Protein AF-A0A820P4W8-F1 (afdb_monomer)

Sequence (53 aa):
PKTLVLEWAVERAATCKKFGELCMEHGDIDLARRYYAKAIAINEHLSTSMKNN

Secondary structure (DSSP, 8-state):
-HHHHHHHHHHHHHHHHHHHHHHHHTT-HHHHHHHHHHHHHHHHHHHHHHHT-

Nearest PDB structures (foldseek):
  9eon-assembly1_A  TM=9.529E-01  e=1.760E+00  Synechocystis sp. PCC 6803
  4di0-assembly1_B  TM=7.911E-01  e=1.109E+00  Burkholderia pseudomallei 1710b
  9eom-assembly1_A-2  TM=9.500E-01  e=2.292E+00  Synechocystis sp. PCC 6803
  9eom-assembly1_A-4  TM=9.500E-01  e=2.292E+00  Synechocystis sp. PCC 6803
  9eom-assembly1_A-6  TM=9.500E-01  e=2.292E+00  Synechocystis sp. PCC 6803

Structure (mmCIF, N/CA/C/O backbone):
data_AF-A0A820P4W8-F1
#
_entry.id   AF-A0A820P4W8-F1
#
loop_
_atom_site.group_PDB
_atom_site.id
_atom_site.type_symbol
_atom_site.label_atom_id
_atom_site.label_alt_id
_atom_site.label_comp_id
_atom_site.label_asym_id
_atom_site.label_entity_id
_atom_site.label_seq_id
_atom_site.pdbx_P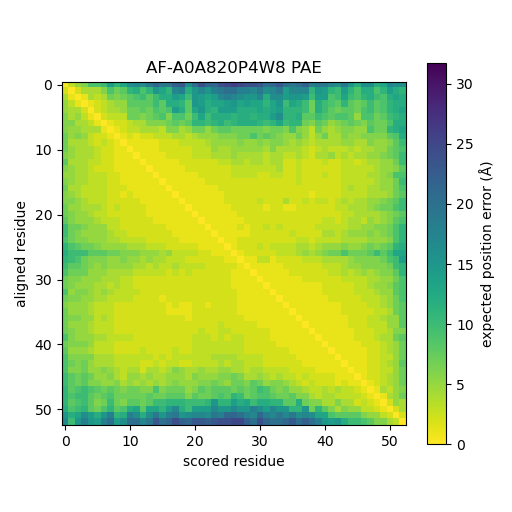DB_ins_code
_atom_site.Cartn_x
_atom_site.Cartn_y
_atom_site.Cartn_z
_atom_site.occupancy
_atom_site.B_iso_or_equiv
_atom_site.auth_seq_id
_atom_site.auth_comp_id
_atom_site.auth_asym_id
_atom_site.auth_atom_id
_atom_site.pdbx_PDB_model_num
ATOM 1 N N . PRO A 1 1 ? 14.182 5.084 -20.124 1.00 61.62 1 PRO A N 1
ATOM 2 C CA . PRO A 1 1 ? 12.751 4.680 -20.130 1.00 61.62 1 PRO A CA 1
ATOM 3 C C . PRO A 1 1 ? 12.366 3.712 -18.992 1.00 61.62 1 PRO A C 1
ATOM 5 O O . PRO A 1 1 ? 11.412 3.998 -18.286 1.00 61.62 1 PRO A O 1
ATOM 8 N N . LYS A 1 2 ? 13.107 2.610 -18.777 1.00 60.25 2 LYS A N 1
ATOM 9 C CA . LYS A 1 2 ? 12.845 1.621 -17.704 1.00 60.25 2 LYS A CA 1
ATOM 10 C C . LYS A 1 2 ? 13.030 2.198 -16.288 1.00 60.25 2 LYS A C 1
ATOM 12 O O . LYS A 1 2 ? 12.224 1.937 -15.409 1.00 60.25 2 LYS A O 1
ATOM 17 N N . THR A 1 3 ? 14.040 3.044 -16.097 1.00 63.28 3 THR A N 1
ATOM 18 C CA . THR A 1 3 ? 14.362 3.725 -14.829 1.00 63.28 3 THR A CA 1
ATOM 19 C C . THR A 1 3 ? 13.242 4.634 -14.318 1.00 63.28 3 THR A C 1
ATOM 21 O O . THR A 1 3 ? 12.888 4.529 -13.152 1.00 63.28 3 THR A O 1
ATOM 24 N N . LEU A 1 4 ? 12.612 5.434 -15.187 1.00 67.12 4 LEU A N 1
ATOM 25 C CA . LEU A 1 4 ? 11.463 6.272 -14.802 1.00 67.12 4 LEU A CA 1
ATOM 26 C C . LEU A 1 4 ? 10.243 5.444 -14.368 1.00 67.12 4 LEU A C 1
ATOM 28 O O . LEU A 1 4 ? 9.547 5.803 -13.424 1.00 67.12 4 LEU A O 1
ATOM 32 N N . VAL A 1 5 ? 9.984 4.322 -15.047 1.00 70.44 5 VAL A N 1
ATOM 33 C CA . VAL A 1 5 ? 8.863 3.429 -14.705 1.00 70.44 5 VAL A CA 1
ATOM 34 C C . VAL A 1 5 ? 9.080 2.780 -13.337 1.00 70.44 5 VAL A C 1
ATOM 36 O O . VAL A 1 5 ? 8.129 2.634 -12.571 1.00 70.44 5 VAL A O 1
ATOM 39 N N . LEU A 1 6 ? 10.326 2.422 -13.016 1.00 74.31 6 LEU A N 1
ATOM 40 C CA . LEU A 1 6 ? 10.692 1.867 -11.714 1.00 74.31 6 LEU A CA 1
ATOM 41 C C . LEU A 1 6 ? 10.551 2.917 -10.601 1.00 74.31 6 LEU A C 1
ATOM 43 O O . LEU A 1 6 ? 9.997 2.609 -9.549 1.00 74.31 6 LEU A O 1
ATOM 47 N N . GLU A 1 7 ? 10.978 4.156 -10.849 1.00 75.06 7 GLU A N 1
ATOM 48 C CA . GLU A 1 7 ? 10.919 5.250 -9.872 1.00 75.06 7 GLU A CA 1
ATOM 49 C C . GLU A 1 7 ? 9.467 5.619 -9.510 1.00 75.06 7 GLU A C 1
ATOM 51 O O . GLU A 1 7 ? 9.091 5.617 -8.336 1.00 75.06 7 GLU A O 1
ATOM 56 N N . TRP A 1 8 ? 8.593 5.778 -10.510 1.00 80.50 8 TRP A N 1
ATOM 57 C CA . TRP A 1 8 ? 7.166 6.043 -10.279 1.00 80.50 8 TRP A CA 1
ATOM 58 C C . TRP A 1 8 ? 6.424 4.883 -9.606 1.00 80.50 8 TRP A C 1
ATOM 60 O O . TRP A 1 8 ? 5.444 5.095 -8.886 1.00 80.50 8 TRP A O 1
ATOM 70 N N . ALA A 1 9 ? 6.855 3.641 -9.834 1.00 81.81 9 ALA A N 1
ATOM 71 C CA . ALA A 1 9 ? 6.249 2.479 -9.195 1.00 81.81 9 ALA A CA 1
ATOM 72 C C . ALA A 1 9 ? 6.559 2.437 -7.687 1.00 81.81 9 ALA A C 1
ATOM 74 O O . ALA A 1 9 ? 5.667 2.129 -6.893 1.00 81.81 9 ALA A O 1
ATOM 75 N N . VAL A 1 10 ? 7.771 2.825 -7.278 1.00 85.44 10 VAL A N 1
ATOM 76 C CA . VAL A 1 10 ? 8.159 2.902 -5.860 1.00 85.44 10 VAL A CA 1
ATOM 77 C C . VAL A 1 10 ? 7.348 3.974 -5.126 1.00 85.44 10 VAL A C 1
ATOM 79 O O . VAL A 1 10 ? 6.777 3.699 -4.067 1.00 85.44 10 VAL A O 1
ATOM 82 N N . GLU A 1 11 ? 7.211 5.169 -5.708 1.00 88.56 11 GLU A N 1
ATOM 83 C CA . GLU A 1 11 ? 6.409 6.252 -5.118 1.00 88.56 11 GLU A CA 1
ATOM 84 C C . GLU A 1 11 ? 4.929 5.870 -4.977 1.00 88.56 11 GLU A C 1
ATOM 86 O O . GLU A 1 11 ? 4.288 6.127 -3.948 1.00 88.56 11 GLU A O 1
ATOM 91 N N . ARG A 1 12 ? 4.376 5.187 -5.986 1.00 90.38 12 ARG A N 1
ATOM 92 C CA . ARG A 1 12 ? 2.998 4.681 -5.951 1.00 90.38 12 ARG A CA 1
ATOM 93 C C . ARG A 1 12 ? 2.791 3.612 -4.881 1.00 90.38 12 ARG A C 1
ATOM 95 O O . ARG A 1 12 ? 1.758 3.642 -4.208 1.00 90.38 12 ARG A O 1
ATOM 102 N N . ALA A 1 13 ? 3.739 2.693 -4.696 1.00 89.75 13 ALA A N 1
ATOM 103 C CA . ALA A 1 13 ? 3.669 1.686 -3.636 1.00 89.75 13 ALA A CA 1
ATOM 104 C C . ALA A 1 13 ? 3.713 2.337 -2.242 1.00 89.75 13 ALA A C 1
ATOM 106 O O . ALA A 1 13 ? 2.885 2.017 -1.385 1.00 89.75 13 ALA A O 1
ATOM 107 N N . ALA A 1 14 ? 4.607 3.312 -2.039 1.00 91.56 14 ALA A N 1
ATOM 108 C CA . ALA A 1 14 ? 4.706 4.069 -0.790 1.00 91.56 14 ALA A CA 1
ATOM 109 C C . ALA A 1 14 ? 3.420 4.852 -0.481 1.00 91.56 14 ALA A C 1
ATOM 111 O O . ALA A 1 14 ? 2.962 4.883 0.661 1.00 91.56 14 ALA A O 1
ATOM 112 N N . THR A 1 15 ? 2.799 5.437 -1.505 1.00 94.19 15 THR A N 1
ATOM 113 C CA . THR A 1 15 ? 1.519 6.145 -1.370 1.00 94.19 15 THR A CA 1
ATOM 114 C C . THR A 1 15 ? 0.394 5.189 -0.975 1.00 94.19 15 THR A C 1
ATOM 116 O O . THR A 1 15 ? -0.340 5.466 -0.030 1.00 94.19 15 THR A O 1
ATOM 119 N N . CYS A 1 16 ? 0.289 4.027 -1.629 1.00 91.88 16 CYS A N 1
ATOM 120 C CA . CYS A 1 16 ? -0.712 3.013 -1.279 1.00 91.88 16 CYS A CA 1
ATOM 121 C C . CYS A 1 16 ? -0.546 2.520 0.166 1.00 91.88 16 CYS A C 1
ATOM 123 O O . CYS A 1 16 ? -1.539 2.351 0.865 1.00 91.88 16 CYS A O 1
ATOM 125 N N . LYS A 1 17 ? 0.693 2.349 0.642 1.00 92.56 17 LYS A N 1
ATOM 126 C CA . LYS A 1 17 ? 0.961 1.991 2.039 1.00 92.56 17 LYS A CA 1
ATOM 127 C C . LYS A 1 17 ? 0.406 3.042 3.012 1.00 92.56 17 LYS A C 1
ATOM 129 O O . LYS A 1 17 ? -0.323 2.674 3.925 1.00 92.56 17 LYS A O 1
ATOM 134 N N . LYS A 1 18 ? 0.686 4.329 2.775 1.00 94.94 18 LYS A N 1
ATOM 135 C CA . LYS A 1 18 ? 0.202 5.437 3.622 1.00 94.94 18 LYS A CA 1
ATOM 136 C C . LYS A 1 18 ? -1.325 5.528 3.658 1.00 94.94 18 LYS A C 1
ATOM 138 O O . LYS A 1 18 ? -1.900 5.771 4.710 1.00 94.94 18 LYS A O 1
ATOM 143 N N . PHE A 1 19 ? -1.992 5.291 2.527 1.00 92.94 19 PHE A N 1
ATOM 144 C CA . PHE A 1 19 ? -3.455 5.194 2.501 1.00 92.94 19 PHE A CA 1
ATOM 145 C C . PHE A 1 19 ? -3.970 4.005 3.316 1.00 92.94 19 PHE A C 1
ATOM 147 O O . PHE A 1 19 ? -4.976 4.134 4.003 1.00 92.94 19 PHE A O 1
ATOM 154 N N . GLY A 1 20 ? -3.272 2.867 3.279 1.00 92.94 20 GLY A N 1
ATOM 155 C CA . GLY A 1 20 ? -3.576 1.726 4.140 1.00 92.94 20 GLY A CA 1
ATOM 156 C C . GLY A 1 20 ? -3.474 2.073 5.626 1.00 92.94 20 GLY A C 1
ATOM 157 O O . GLY A 1 20 ? -4.387 1.756 6.381 1.00 92.94 20 GLY A O 1
ATOM 158 N N . GLU A 1 21 ? -2.406 2.762 6.032 1.00 95.31 21 GLU A N 1
ATOM 159 C CA . GLU A 1 21 ? -2.191 3.228 7.412 1.00 95.31 21 GLU A CA 1
ATOM 160 C C . GLU A 1 21 ? -3.296 4.199 7.851 1.00 95.31 21 GLU A C 1
ATOM 162 O O . GLU A 1 21 ? -3.913 3.990 8.892 1.00 95.31 21 GLU A O 1
ATOM 167 N N . LEU A 1 22 ? -3.638 5.177 7.008 1.00 96.19 22 LEU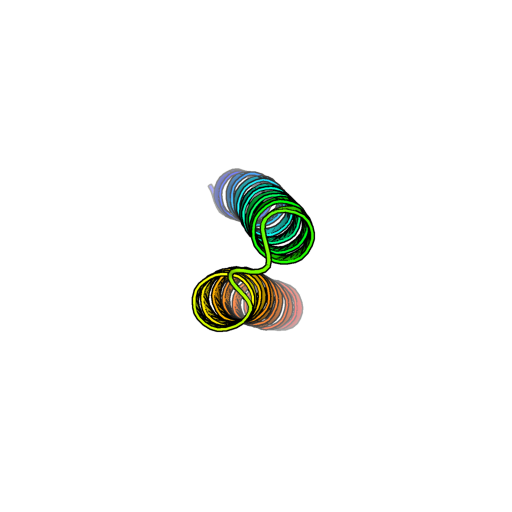 A N 1
ATOM 168 C CA . LEU A 1 22 ? -4.723 6.123 7.273 1.00 96.19 22 LEU A CA 1
ATOM 169 C C . LEU A 1 22 ? -6.082 5.415 7.416 1.00 96.19 22 LEU A C 1
ATOM 171 O O . LEU A 1 22 ? -6.846 5.694 8.335 1.00 96.19 22 LEU A O 1
ATOM 175 N N . CYS A 1 23 ? -6.393 4.455 6.541 1.00 93.00 23 CYS A N 1
ATOM 176 C CA . CYS A 1 23 ? -7.622 3.667 6.652 1.00 93.00 23 CYS A CA 1
ATOM 177 C C . CYS A 1 23 ? -7.659 2.826 7.938 1.00 93.00 23 CYS A C 1
ATOM 179 O O . CYS A 1 23 ? -8.724 2.701 8.537 1.00 93.00 23 CYS A O 1
ATOM 181 N N . MET A 1 24 ? -6.516 2.296 8.392 1.00 93.06 24 MET A N 1
ATOM 182 C CA . MET A 1 24 ? -6.421 1.609 9.686 1.00 93.06 24 MET A CA 1
ATOM 183 C C . MET A 1 24 ? -6.708 2.559 10.852 1.00 93.06 24 MET A C 1
ATOM 185 O O . MET A 1 24 ? -7.453 2.185 11.754 1.00 93.06 24 MET A O 1
ATOM 189 N N . GLU A 1 25 ? -6.168 3.782 10.822 1.00 95.50 25 GLU A N 1
ATOM 190 C CA . GLU A 1 25 ? -6.439 4.811 11.838 1.00 95.50 25 GLU A CA 1
ATOM 191 C C . GLU A 1 25 ? -7.923 5.197 11.886 1.00 95.50 25 GLU A C 1
ATOM 193 O O . GLU A 1 25 ? -8.480 5.395 12.965 1.00 95.50 25 GLU A O 1
ATOM 198 N N . HIS A 1 26 ? -8.591 5.234 10.731 1.00 94.25 26 HIS A N 1
ATOM 199 C CA . HIS A 1 26 ? -10.033 5.475 10.637 1.00 94.25 26 HIS A CA 1
ATOM 200 C C . HIS A 1 26 ? -10.903 4.241 10.941 1.00 94.25 26 HIS A C 1
ATOM 202 O O . HIS A 1 26 ? -12.128 4.353 10.949 1.00 94.25 26 HIS A O 1
ATOM 208 N N . GLY A 1 27 ? -10.304 3.071 11.192 1.00 94.19 27 GLY A N 1
ATOM 209 C CA . GLY A 1 27 ? -11.024 1.820 11.455 1.00 94.19 27 GLY A CA 1
ATOM 210 C C . GLY A 1 27 ? -11.624 1.149 10.213 1.00 94.19 27 GLY A C 1
ATOM 211 O O . GLY A 1 27 ? -12.326 0.146 10.340 1.00 94.19 27 GLY A O 1
ATOM 212 N N . ASP A 1 28 ? -11.331 1.648 9.009 1.00 95.69 28 ASP A N 1
ATOM 213 C CA . ASP A 1 28 ? -11.751 1.039 7.745 1.00 95.69 28 ASP A CA 1
ATOM 214 C C . ASP A 1 28 ? -10.751 -0.047 7.317 1.00 95.69 28 ASP A C 1
ATOM 216 O O . ASP A 1 28 ? -9.902 0.117 6.432 1.00 95.69 28 ASP A O 1
ATOM 220 N N . ILE A 1 29 ? -10.843 -1.185 8.004 1.00 93.25 29 ILE A N 1
ATOM 221 C CA . ILE A 1 29 ? -9.948 -2.334 7.823 1.00 93.25 29 ILE A CA 1
ATOM 222 C C . ILE A 1 29 ? -10.085 -2.942 6.419 1.00 93.25 29 ILE A C 1
ATOM 224 O O . ILE A 1 29 ? -9.104 -3.406 5.828 1.00 93.25 29 ILE A O 1
ATOM 228 N N . ASP A 1 30 ? -11.296 -2.931 5.859 1.00 94.44 30 ASP A N 1
ATOM 229 C CA . ASP A 1 30 ? -11.567 -3.444 4.518 1.00 94.44 30 ASP A CA 1
ATOM 230 C C . ASP A 1 30 ? -10.866 -2.619 3.444 1.00 94.44 30 ASP A C 1
ATOM 232 O O . ASP A 1 30 ? -10.231 -3.178 2.538 1.00 94.44 30 ASP A O 1
ATOM 236 N N . LEU A 1 31 ? -10.939 -1.294 3.554 1.00 91.62 31 LEU A N 1
ATOM 237 C CA . LEU A 1 31 ? -10.275 -0.392 2.630 1.00 91.62 31 LEU A CA 1
ATOM 238 C C . LEU A 1 31 ? -8.754 -0.403 2.823 1.00 91.62 31 LEU A C 1
ATOM 240 O O . LEU A 1 31 ? -8.018 -0.450 1.831 1.00 91.62 31 LEU A O 1
ATOM 244 N N . ALA A 1 32 ? -8.274 -0.476 4.069 1.00 93.19 3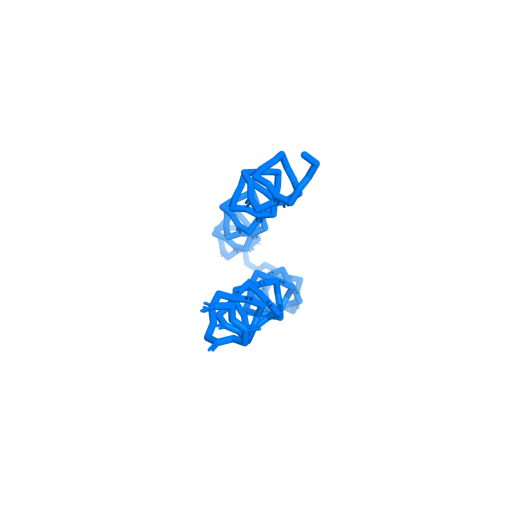2 ALA A N 1
ATOM 245 C CA . ALA A 1 32 ? -6.851 -0.600 4.376 1.00 93.19 32 ALA A CA 1
ATOM 246 C C . ALA A 1 32 ? -6.225 -1.826 3.700 1.00 93.19 32 ALA A C 1
ATOM 248 O O . ALA A 1 32 ? -5.215 -1.721 2.998 1.00 93.19 32 ALA A O 1
ATOM 249 N N . ARG A 1 33 ? -6.874 -2.989 3.824 1.00 94.19 33 ARG A N 1
ATOM 250 C CA . ARG A 1 33 ? -6.445 -4.237 3.177 1.00 94.19 33 ARG A CA 1
ATOM 251 C C . ARG A 1 33 ? -6.335 -4.096 1.660 1.00 94.19 33 ARG A C 1
ATOM 253 O O . ARG A 1 33 ? -5.378 -4.596 1.070 1.00 94.19 33 ARG A O 1
ATOM 260 N N . ARG A 1 34 ? -7.276 -3.396 1.015 1.00 94.94 34 ARG A N 1
ATOM 261 C CA . ARG A 1 34 ? -7.232 -3.153 -0.439 1.00 94.94 34 ARG A CA 1
ATOM 262 C C . ARG A 1 34 ? -6.041 -2.280 -0.832 1.00 94.94 34 ARG A C 1
ATOM 264 O O . ARG A 1 34 ? -5.410 -2.545 -1.855 1.00 94.94 34 ARG A O 1
ATOM 271 N N . TYR A 1 35 ? -5.721 -1.260 -0.040 1.00 94.69 35 TYR A N 1
ATOM 272 C CA . TYR A 1 35 ? -4.569 -0.396 -0.295 1.00 94.69 35 TYR A CA 1
ATOM 273 C C . TYR A 1 35 ? -3.233 -1.111 -0.071 1.00 94.69 35 TYR A C 1
ATOM 275 O O . TYR A 1 35 ? -2.340 -1.000 -0.914 1.00 94.69 35 TYR A O 1
ATOM 283 N N . TYR A 1 36 ? -3.119 -1.928 0.977 1.00 92.56 36 TYR A N 1
ATOM 284 C CA . TYR A 1 36 ? -1.933 -2.759 1.182 1.00 92.56 36 TYR A CA 1
ATOM 285 C C . TYR A 1 36 ? -1.742 -3.786 0.062 1.00 92.56 36 TYR A C 1
ATOM 287 O O . TYR A 1 36 ? -0.635 -3.916 -0.458 1.00 92.56 36 TYR A O 1
ATOM 295 N N . ALA A 1 37 ? -2.813 -4.446 -0.387 1.00 93.62 37 ALA A N 1
ATOM 296 C CA . ALA A 1 37 ? -2.745 -5.380 -1.511 1.00 93.62 37 ALA A CA 1
ATOM 297 C C . ALA A 1 37 ? -2.247 -4.702 -2.802 1.00 93.62 37 ALA A C 1
ATOM 299 O O . ALA A 1 37 ? -1.417 -5.263 -3.516 1.00 93.62 37 ALA A O 1
ATOM 300 N N . LYS A 1 38 ? -2.684 -3.462 -3.076 1.00 93.19 38 LYS A N 1
ATOM 301 C CA . LYS A 1 38 ? -2.171 -2.669 -4.208 1.00 93.19 38 LYS A CA 1
ATOM 302 C C . LYS A 1 38 ? -0.675 -2.373 -4.080 1.00 93.19 38 LYS A C 1
ATOM 304 O O . LYS A 1 38 ? 0.041 -2.485 -5.071 1.00 93.19 38 LYS A O 1
ATOM 309 N N . ALA A 1 39 ? -0.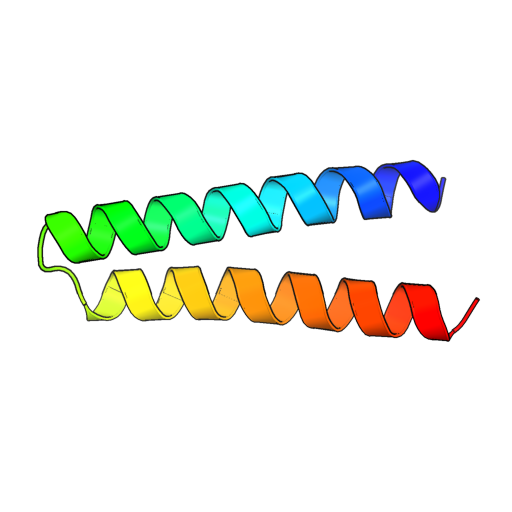199 -2.011 -2.887 1.00 91.38 39 ALA A N 1
ATOM 310 C CA . ALA A 1 39 ? 1.223 -1.755 -2.653 1.00 91.38 39 ALA A CA 1
ATOM 311 C C . ALA A 1 39 ? 2.078 -3.015 -2.885 1.00 91.38 39 ALA A C 1
ATOM 313 O O . ALA A 1 39 ? 3.128 -2.940 -3.522 1.00 91.38 39 ALA A O 1
ATOM 314 N N . ILE A 1 40 ? 1.598 -4.174 -2.420 1.00 92.38 40 ILE A N 1
ATOM 315 C CA . ILE A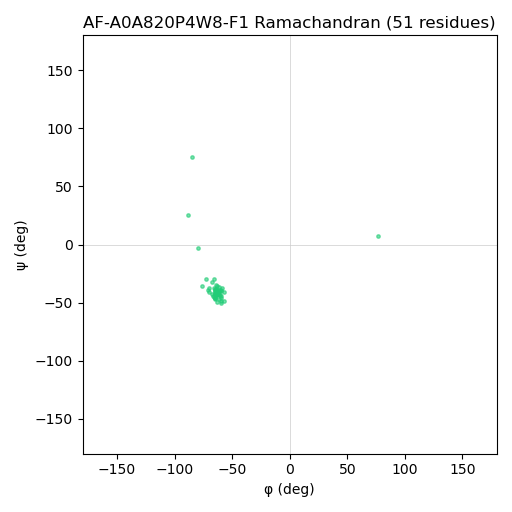 1 40 ? 2.269 -5.470 -2.595 1.00 92.38 40 ILE A CA 1
ATOM 316 C C . ILE A 1 40 ? 2.365 -5.837 -4.077 1.00 92.38 40 ILE A C 1
ATOM 318 O O . ILE A 1 40 ? 3.464 -6.099 -4.557 1.00 92.38 40 ILE A O 1
ATOM 322 N N . ALA A 1 41 ? 1.261 -5.760 -4.825 1.00 91.56 41 ALA A N 1
ATOM 323 C CA . ALA A 1 41 ? 1.250 -6.097 -6.250 1.00 91.56 41 ALA A CA 1
ATOM 324 C C . ALA A 1 41 ? 2.227 -5.233 -7.072 1.00 91.56 41 ALA A C 1
ATOM 326 O O . ALA A 1 41 ? 2.892 -5.723 -7.987 1.00 91.56 41 ALA A O 1
ATOM 327 N N . ILE A 1 42 ? 2.354 -3.944 -6.732 1.00 89.69 42 ILE A N 1
ATOM 328 C CA . ILE A 1 42 ? 3.321 -3.044 -7.376 1.00 89.69 42 ILE A CA 1
ATOM 329 C C . ILE A 1 42 ? 4.759 -3.472 -7.050 1.00 89.69 42 ILE A C 1
ATOM 331 O O . ILE A 1 42 ? 5.589 -3.549 -7.957 1.00 89.69 42 ILE A O 1
ATOM 335 N N . ASN A 1 43 ? 5.048 -3.801 -5.788 1.00 86.88 43 ASN A N 1
ATOM 336 C CA . ASN A 1 43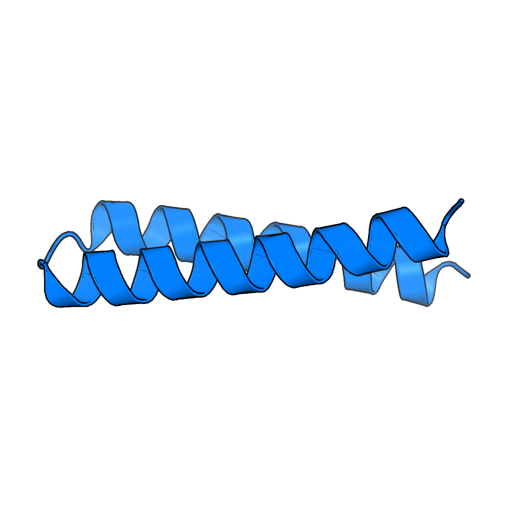 ? 6.368 -4.276 -5.366 1.00 86.88 43 ASN A CA 1
ATOM 337 C C . ASN A 1 43 ? 6.748 -5.624 -5.998 1.00 86.88 43 ASN A C 1
ATOM 339 O O . ASN A 1 43 ? 7.901 -5.815 -6.382 1.00 86.88 43 ASN A O 1
ATOM 343 N N . GLU A 1 44 ? 5.802 -6.549 -6.147 1.00 88.19 44 GLU A N 1
ATOM 344 C CA . GLU A 1 44 ? 6.022 -7.834 -6.824 1.00 88.19 44 GLU A CA 1
ATOM 345 C C . GLU A 1 44 ? 6.331 -7.641 -8.312 1.00 88.19 44 GLU A C 1
ATOM 347 O O . GLU A 1 44 ? 7.264 -8.251 -8.849 1.00 88.19 44 GLU A O 1
ATOM 352 N N . HIS A 1 45 ? 5.599 -6.742 -8.975 1.00 85.19 45 HIS A N 1
ATOM 353 C CA . HIS A 1 45 ? 5.847 -6.390 -10.370 1.00 85.19 45 HIS A CA 1
ATOM 354 C C . HIS A 1 45 ? 7.225 -5.736 -10.560 1.00 85.19 45 HIS A C 1
ATOM 356 O O . HIS A 1 45 ? 7.957 -6.082 -11.492 1.00 85.19 45 HIS A O 1
ATOM 362 N N . LEU A 1 46 ? 7.613 -4.847 -9.640 1.00 83.56 46 LEU A N 1
ATOM 363 C CA . LEU A 1 46 ? 8.951 -4.253 -9.555 1.00 83.56 46 LEU A CA 1
ATOM 364 C C . LEU A 1 46 ? 10.033 -5.320 -9.365 1.00 83.56 46 LEU A C 1
ATOM 366 O O . LEU A 1 46 ? 10.998 -5.352 -10.124 1.00 83.56 46 LEU A O 1
ATOM 370 N N . SER A 1 47 ? 9.859 -6.223 -8.396 1.00 81.31 47 SER A N 1
ATOM 371 C CA . SER A 1 47 ? 10.820 -7.294 -8.102 1.00 81.31 47 SER A CA 1
ATOM 372 C C . SER A 1 47 ? 11.035 -8.207 -9.308 1.00 81.31 47 SER A C 1
ATOM 374 O O . SER A 1 47 ? 12.172 -8.513 -9.662 1.00 81.31 47 SER A O 1
ATOM 376 N N . THR A 1 48 ? 9.951 -8.587 -9.987 1.00 80.44 48 THR A N 1
ATOM 377 C CA . THR A 1 48 ? 10.005 -9.407 -11.205 1.00 80.44 48 THR A CA 1
ATOM 378 C C . THR A 1 48 ? 10.697 -8.661 -12.347 1.00 80.44 48 THR A C 1
ATOM 380 O O . THR A 1 48 ? 11.548 -9.223 -13.034 1.00 80.44 48 THR A O 1
ATOM 383 N N . SER A 1 49 ? 10.392 -7.373 -12.518 1.00 77.06 49 SER A N 1
ATOM 384 C CA . SER A 1 49 ? 10.996 -6.536 -13.563 1.00 77.06 49 SER A CA 1
ATOM 385 C C . SER A 1 49 ? 12.49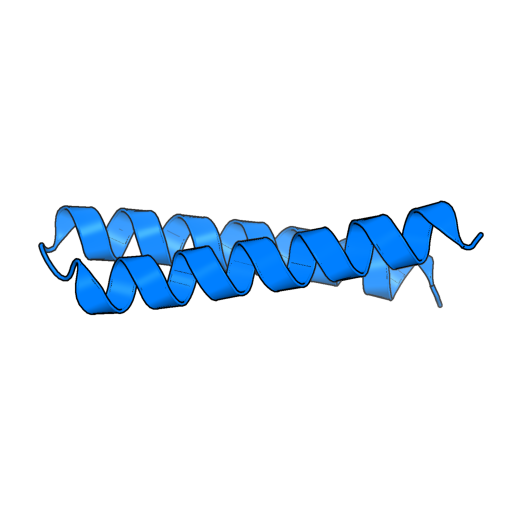0 -6.283 -13.340 1.00 77.06 49 SER A C 1
ATOM 387 O O . SER A 1 49 ? 13.235 -6.175 -14.310 1.00 77.06 49 SER A O 1
ATOM 389 N N . MET A 1 50 ? 12.927 -6.205 -12.079 1.00 69.00 50 MET A N 1
ATOM 390 C CA . MET A 1 50 ? 14.333 -6.043 -11.692 1.00 69.00 50 MET A CA 1
ATOM 391 C C . MET A 1 50 ? 15.132 -7.344 -11.827 1.00 69.00 50 MET A C 1
ATOM 393 O O . MET A 1 50 ? 16.300 -7.293 -12.186 1.00 69.00 50 MET A O 1
ATOM 397 N N . LYS A 1 51 ? 14.516 -8.503 -11.548 1.00 70.81 51 LYS A N 1
ATOM 398 C CA . LYS A 1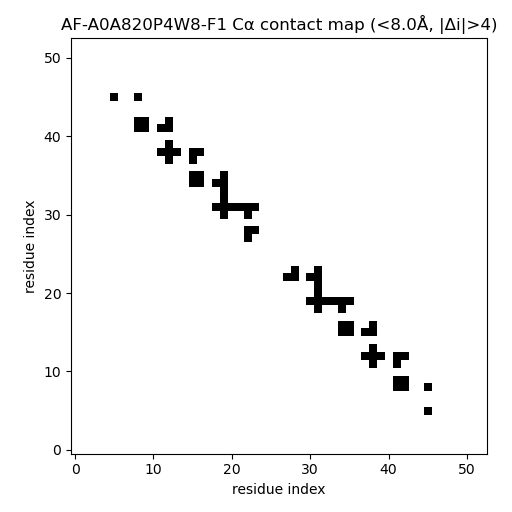 51 ? 15.159 -9.824 -11.685 1.00 70.81 51 LYS A CA 1
ATOM 399 C C . LYS A 1 51 ? 15.339 -10.263 -13.140 1.00 70.81 51 LYS A C 1
ATOM 401 O O . LYS A 1 51 ? 16.271 -11.000 -13.430 1.00 70.81 51 LYS A O 1
ATOM 406 N N . ASN A 1 52 ? 14.456 -9.827 -14.039 1.00 58.28 52 ASN A N 1
ATOM 407 C CA . ASN A 1 52 ? 14.489 -10.176 -15.464 1.00 58.28 52 ASN A CA 1
ATOM 408 C C . ASN A 1 52 ? 15.362 -9.218 -16.305 1.00 58.28 52 ASN A C 1
ATOM 410 O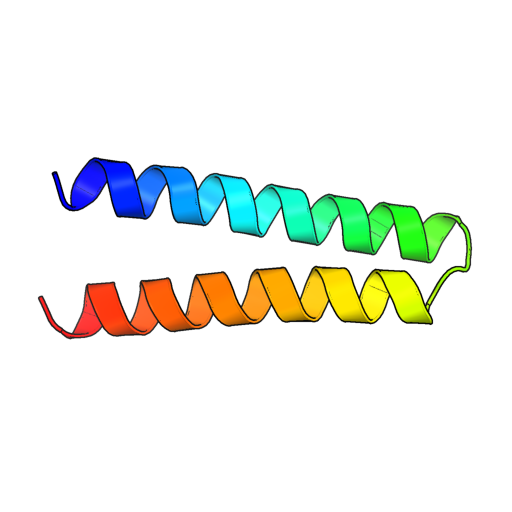 O . ASN A 1 52 ? 15.080 -9.026 -17.491 1.00 58.28 52 ASN A O 1
ATOM 414 N N . ASN A 1 53 ? 16.362 -8.563 -15.705 1.00 49.59 53 ASN A N 1
ATOM 415 C CA . ASN A 1 53 ? 17.195 -7.555 -16.362 1.00 49.59 53 ASN A CA 1
ATOM 416 C C . ASN A 1 53 ? 18.687 -7.820 -16.178 1.00 49.59 53 ASN A C 1
ATOM 418 O O . ASN A 1 53 ? 19.073 -8.238 -15.066 1.00 49.59 53 ASN A O 1
#

Foldseek 3Di:
DVVVVLVVLQVQLVVLQVQLVVCVVVVVNVSSVVSNVSSVVSVVVSVVSVVVD

Radius of gyration: 12.63 Å; Cα contacts (8 Å, |Δi|>4): 37; chains: 1; bounding box: 29×16×32 Å

Solvent-accessible surface area (backbone atoms only — not comparable to full-atom values): 2783 Å² total; per-residue (Å²): 116,71,66,61,56,53,54,53,44,52,54,50,23,55,50,26,40,52,52,14,52,52,24,48,76,72,65,38,55,71,60,12,52,53,26,40,50,52,19,50,55,46,50,52,52,48,52,52,58,58,70,76,103

Mean predicted aligned error: 5.02 Å

Organism: NCBI:txid392033

pLDDT: mean 85.43, std 11.59, range [49.59, 96.19]